Protein AF-A0A0Q0U233-F1 (afdb_monomer_lite)

Organism: NCBI:txid1544413

pLDDT: mean 86.08, std 12.3, range [41.78, 97.31]

Sequence (108 aa):
MPHALYSRVYWVSFGVGKAGVVELLRRHSVFAGLRSGATFAAATWETECRDDKATVFVAPDTGHRYLDAVLANASGVQPLAEHLPEVCWGRVALPWSVMDLPGPEASS

InterPro domains:
  IPR036052 Tryptophan synthase beta chain-like, PALP domain superfamily [G3DSA:3.40.50.1100] (5-68)
  IPR036052 Tryptophan synthase beta chain-like, PALP domain superfamily [SSF53686] (4-71)

Secondary structure (DSSP, 8-state):
-GGGG-SEEEEE-HHHHHHHHHHHHHHH---B-HHHHHHHHHHHHHHHHSTT--------SBGGGSIIIIITTGGGPPPGGG-PPEE-SS---SSEEEEEPPPTTS--

Structure (mmCIF, N/CA/C/O backbone):
data_AF-A0A0Q0U233-F1
#
_entry.id   AF-A0A0Q0U233-F1
#
loop_
_atom_site.group_PDB
_atom_site.id
_atom_site.type_symbol
_atom_site.label_atom_id
_atom_site.label_alt_id
_atom_site.label_comp_id
_atom_site.label_asym_id
_atom_site.label_entity_id
_atom_site.label_seq_id
_atom_site.pdbx_PDB_ins_code
_atom_site.Cartn_x
_atom_site.Cartn_y
_atom_site.Cartn_z
_atom_site.occupancy
_atom_site.B_iso_or_equiv
_atom_site.auth_seq_id
_atom_site.auth_comp_id
_atom_site.auth_asym_id
_atom_site.auth_atom_id
_atom_site.pdbx_PDB_model_num
ATOM 1 N N . MET A 1 1 ? 20.170 -17.946 -9.707 1.00 49.62 1 MET A N 1
ATOM 2 C CA . MET A 1 1 ? 20.162 -16.851 -8.709 1.00 49.62 1 MET A CA 1
ATOM 3 C C . MET A 1 1 ? 18.715 -16.398 -8.506 1.00 49.62 1 MET A C 1
ATOM 5 O O . MET A 1 1 ? 18.030 -16.251 -9.511 1.00 49.62 1 MET A O 1
ATOM 9 N N . PRO A 1 2 ? 18.227 -16.202 -7.268 1.00 61.44 2 PRO A N 1
ATOM 10 C CA . PRO A 1 2 ? 16.808 -15.943 -6.955 1.00 61.44 2 PRO A CA 1
ATOM 11 C C . PRO A 1 2 ? 16.185 -14.720 -7.648 1.00 61.44 2 PRO A C 1
ATOM 13 O O . PRO A 1 2 ? 14.969 -14.647 -7.787 1.00 61.44 2 PRO A O 1
ATOM 16 N N . HIS A 1 3 ? 17.011 -13.777 -8.109 1.00 60.50 3 HIS A N 1
ATOM 17 C CA . HIS A 1 3 ? 16.577 -12.542 -8.768 1.00 60.50 3 HIS A CA 1
ATOM 18 C C . HIS A 1 3 ? 15.814 -12.763 -10.082 1.00 60.50 3 HIS A C 1
ATOM 20 O O . HIS A 1 3 ? 15.028 -11.907 -10.456 1.00 60.50 3 HIS A O 1
ATOM 26 N N . ALA A 1 4 ? 15.968 -13.919 -10.739 1.00 69.25 4 ALA A N 1
ATOM 27 C CA . ALA A 1 4 ? 15.238 -14.235 -11.970 1.00 69.25 4 ALA A CA 1
ATOM 28 C C . ALA A 1 4 ? 13.733 -14.513 -11.757 1.00 69.25 4 ALA A C 1
ATOM 30 O O . ALA A 1 4 ? 12.987 -14.571 -12.729 1.00 69.25 4 ALA A O 1
ATOM 31 N N . LEU A 1 5 ? 13.282 -14.704 -10.508 1.00 85.06 5 LEU A N 1
ATOM 32 C CA . LEU A 1 5 ? 11.872 -14.963 -10.182 1.00 85.06 5 LEU A CA 1
ATOM 33 C C . LEU A 1 5 ? 11.043 -13.684 -10.013 1.00 85.06 5 LEU A C 1
ATOM 35 O O . LEU A 1 5 ? 9.817 -13.753 -9.973 1.00 85.06 5 LEU A O 1
ATOM 39 N N . TYR A 1 6 ? 11.700 -12.530 -9.891 1.00 86.50 6 TYR A N 1
ATOM 40 C CA . TYR A 1 6 ? 11.044 -11.256 -9.636 1.00 86.50 6 TYR A CA 1
ATOM 41 C C . TYR A 1 6 ? 11.335 -10.296 -10.778 1.00 86.50 6 TYR A C 1
ATOM 43 O O . TYR A 1 6 ? 12.486 -9.980 -11.052 1.00 86.50 6 TYR A O 1
ATOM 51 N N . SER A 1 7 ? 10.285 -9.791 -11.415 1.00 88.44 7 SER A N 1
ATOM 52 C CA . SER A 1 7 ? 10.420 -8.766 -12.456 1.00 88.44 7 SER A CA 1
ATOM 53 C C . SER A 1 7 ? 10.496 -7.355 -11.880 1.00 88.44 7 SER A C 1
ATOM 55 O O . SER A 1 7 ? 10.899 -6.433 -12.577 1.00 88.44 7 SER A O 1
ATOM 57 N N . ARG A 1 8 ? 10.073 -7.166 -10.625 1.00 90.81 8 ARG A N 1
ATOM 58 C CA . ARG A 1 8 ? 9.890 -5.845 -10.030 1.00 90.81 8 ARG A CA 1
ATOM 59 C C . ARG A 1 8 ? 9.994 -5.884 -8.514 1.00 90.81 8 ARG A C 1
ATOM 61 O O . ARG A 1 8 ? 9.566 -6.851 -7.884 1.00 90.81 8 ARG A O 1
ATOM 68 N N . VAL A 1 9 ? 10.528 -4.813 -7.939 1.00 92.81 9 VAL A N 1
ATOM 69 C CA . VAL A 1 9 ? 10.610 -4.597 -6.492 1.00 92.81 9 VAL A CA 1
ATOM 70 C C . VAL A 1 9 ? 9.940 -3.279 -6.132 1.00 92.81 9 VAL A C 1
ATOM 72 O O . VAL A 1 9 ? 10.112 -2.271 -6.816 1.00 92.81 9 VAL A O 1
ATOM 75 N N . TYR A 1 10 ? 9.198 -3.304 -5.026 1.00 95.12 10 TYR A N 1
ATOM 76 C CA . TYR A 1 10 ? 8.534 -2.146 -4.444 1.00 95.12 10 TYR A CA 1
ATOM 77 C C . TYR A 1 10 ? 9.170 -1.798 -3.105 1.00 95.12 10 TYR A C 1
ATOM 79 O O . TYR A 1 10 ? 9.261 -2.641 -2.210 1.00 95.12 10 TYR A O 1
ATOM 87 N N . TRP A 1 11 ? 9.556 -0.538 -2.952 1.00 95.69 11 TRP A N 1
ATOM 88 C CA . TRP A 1 11 ? 10.051 0.017 -1.701 1.00 95.69 11 TRP A CA 1
ATOM 89 C C . TRP A 1 11 ? 8.967 0.887 -1.096 1.00 95.69 11 TRP A C 1
ATOM 91 O O . TRP A 1 11 ? 8.716 1.979 -1.588 1.00 95.69 11 TRP A O 1
ATOM 101 N N . VAL A 1 12 ? 8.299 0.394 -0.055 1.00 96.62 12 VAL A N 1
ATOM 102 C CA . VAL A 1 12 ? 7.082 1.011 0.488 1.00 96.62 12 VAL A CA 1
ATOM 103 C C . VAL A 1 12 ? 7.351 1.564 1.882 1.00 96.62 12 VAL A C 1
ATOM 105 O O . VAL A 1 12 ? 7.773 0.823 2.772 1.00 96.62 12 VAL A O 1
ATOM 108 N N . SER A 1 13 ? 7.104 2.858 2.100 1.00 95.12 13 SER A N 1
ATOM 109 C CA . SER A 1 13 ? 7.193 3.434 3.446 1.00 95.12 13 SER A CA 1
ATOM 110 C C . SER A 1 13 ? 6.050 2.972 4.351 1.00 95.12 13 SER A C 1
ATOM 112 O O . SER A 1 13 ? 4.996 2.512 3.905 1.00 95.12 13 SER A O 1
ATOM 114 N N . PHE A 1 14 ? 6.227 3.185 5.657 1.00 92.81 14 PHE A N 1
ATOM 115 C CA . PHE A 1 14 ? 5.173 2.972 6.647 1.00 92.81 14 PHE A CA 1
ATOM 116 C C . PHE A 1 14 ? 3.883 3.734 6.308 1.00 92.81 14 PHE A C 1
ATOM 118 O O . PHE A 1 14 ? 2.797 3.182 6.459 1.00 92.81 14 PHE A O 1
ATOM 125 N N . GLY A 1 15 ? 3.994 4.982 5.835 1.00 93.69 15 GLY A N 1
ATOM 126 C CA . GLY A 1 15 ? 2.838 5.822 5.508 1.00 93.69 15 GLY A CA 1
ATOM 127 C C . GLY A 1 15 ? 1.973 5.214 4.406 1.00 93.69 15 GLY A C 1
ATOM 128 O O . GLY A 1 15 ? 0.767 5.070 4.586 1.00 93.69 15 GLY A O 1
ATOM 129 N N . VAL A 1 16 ? 2.604 4.758 3.322 1.00 96.56 16 VAL A N 1
ATOM 130 C CA . VAL A 1 16 ? 1.903 4.104 2.205 1.00 96.56 16 VAL A CA 1
ATOM 131 C C . VAL A 1 16 ? 1.325 2.758 2.636 1.00 96.56 16 VAL A C 1
ATOM 133 O O . VAL A 1 16 ? 0.170 2.464 2.343 1.00 96.56 16 VAL A O 1
ATOM 136 N N . GLY A 1 17 ? 2.075 1.962 3.409 1.00 94.94 17 GLY A N 1
ATOM 137 C CA . GLY A 1 17 ? 1.556 0.712 3.970 1.00 94.94 17 GLY A CA 1
ATOM 138 C C . GLY A 1 17 ? 0.323 0.937 4.853 1.00 94.94 17 GLY A C 1
ATOM 139 O O . GLY A 1 17 ? -0.660 0.207 4.746 1.00 94.94 17 GLY A O 1
ATOM 140 N N . LYS A 1 18 ? 0.335 1.985 5.685 1.00 94.38 18 LYS A N 1
ATOM 141 C CA . LYS A 1 18 ? -0.799 2.381 6.529 1.00 94.38 18 LYS A CA 1
ATOM 142 C C . LYS A 1 18 ? -1.997 2.819 5.686 1.00 94.38 18 LYS A C 1
ATOM 144 O O . LYS A 1 18 ? -3.104 2.361 5.959 1.00 94.38 18 LYS A O 1
ATOM 149 N N . ALA A 1 19 ? -1.785 3.650 4.663 1.00 95.81 19 ALA A N 1
ATOM 150 C CA . ALA A 1 19 ? -2.831 4.038 3.714 1.00 95.81 19 ALA A CA 1
ATOM 151 C C . ALA A 1 19 ? -3.454 2.808 3.039 1.00 95.81 19 ALA A C 1
ATOM 153 O O . ALA A 1 19 ? -4.676 2.690 2.993 1.00 95.81 19 ALA A O 1
ATOM 154 N N . GLY A 1 20 ? -2.626 1.839 2.637 1.00 95.62 20 GLY A N 1
ATOM 155 C CA . GLY A 1 20 ? -3.078 0.568 2.081 1.00 95.62 20 GLY A CA 1
ATOM 156 C C . GLY A 1 20 ? -3.941 -0.251 3.043 1.00 95.62 20 GLY A C 1
ATOM 157 O O . GLY A 1 20 ? -4.999 -0.725 2.644 1.00 95.62 20 GLY A O 1
ATOM 158 N N . VAL A 1 21 ? -3.553 -0.386 4.318 1.00 94.69 21 VAL A N 1
ATOM 159 C CA . VAL A 1 21 ? -4.380 -1.096 5.316 1.00 94.69 21 VAL A CA 1
ATOM 160 C C . VAL A 1 21 ? -5.706 -0.374 5.559 1.00 94.69 21 VAL A C 1
ATOM 162 O O . VAL A 1 21 ? -6.750 -1.021 5.631 1.00 94.69 21 VAL A O 1
ATOM 165 N N . VAL A 1 22 ? -5.682 0.955 5.702 1.00 93.94 22 VAL A N 1
ATOM 166 C CA . VAL A 1 22 ? -6.896 1.752 5.933 1.00 93.94 22 VAL A CA 1
ATOM 167 C C . VAL A 1 22 ? -7.861 1.615 4.760 1.00 93.94 22 VAL A C 1
ATOM 169 O O . VAL A 1 22 ? -9.059 1.432 4.977 1.00 93.94 22 VAL A O 1
ATOM 172 N N . GLU A 1 23 ? -7.350 1.653 3.533 1.00 95.19 23 GLU A N 1
ATOM 173 C CA . GLU A 1 23 ? -8.161 1.476 2.333 1.00 95.19 23 GLU A CA 1
ATOM 174 C C . GLU A 1 23 ? -8.742 0.063 2.239 1.00 95.19 23 GLU A C 1
ATOM 176 O O . GLU A 1 23 ? -9.941 -0.107 2.016 1.00 95.19 23 GLU A O 1
ATOM 181 N N . LEU A 1 24 ? -7.912 -0.952 2.485 1.00 93.88 24 LEU A N 1
ATOM 182 C CA . LEU A 1 24 ? -8.313 -2.355 2.486 1.00 93.88 24 LEU A CA 1
ATOM 183 C C . LEU A 1 24 ? -9.439 -2.622 3.501 1.00 93.88 24 LEU A C 1
ATOM 185 O O . LEU A 1 24 ? -10.414 -3.313 3.197 1.00 93.88 24 LEU A O 1
ATOM 189 N N . LEU A 1 25 ? -9.357 -2.006 4.681 1.00 92.50 25 LEU A N 1
ATOM 190 C CA . LEU A 1 25 ? -10.410 -2.075 5.687 1.00 92.50 25 LEU A CA 1
ATOM 191 C C . LEU A 1 25 ? -11.678 -1.333 5.241 1.00 92.50 25 LEU A C 1
ATOM 193 O O . LEU A 1 25 ? -12.768 -1.891 5.327 1.00 92.50 25 LEU A O 1
ATOM 197 N N . ARG A 1 26 ? -11.560 -0.093 4.750 1.00 92.62 26 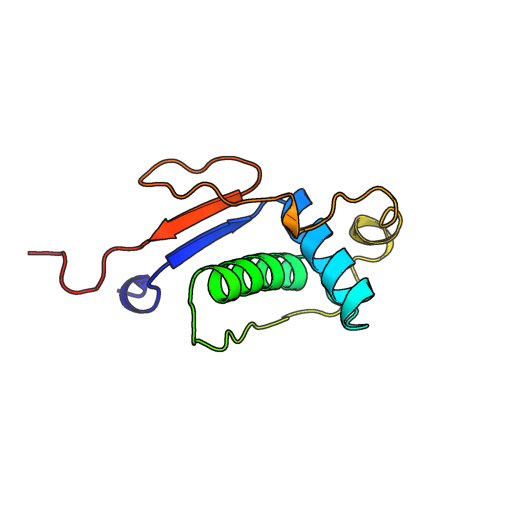ARG A N 1
ATOM 198 C CA . ARG A 1 26 ? -12.715 0.743 4.377 1.00 92.62 26 ARG A CA 1
ATOM 199 C C . ARG A 1 26 ? -13.481 0.209 3.173 1.00 92.62 26 ARG A C 1
ATOM 201 O O . ARG A 1 26 ? -14.707 0.221 3.188 1.00 92.62 26 ARG A O 1
ATOM 208 N N . ARG A 1 27 ? -12.772 -0.233 2.133 1.00 94.44 27 ARG A N 1
ATOM 209 C CA . ARG A 1 27 ? -13.378 -0.663 0.865 1.00 94.44 27 ARG A CA 1
ATOM 210 C C . ARG A 1 27 ? -13.748 -2.138 0.848 1.00 94.44 27 ARG A C 1
ATOM 212 O O . ARG A 1 27 ? -14.727 -2.501 0.206 1.00 94.44 27 ARG A O 1
ATOM 219 N N . HIS A 1 28 ? -12.984 -2.982 1.543 1.00 93.94 28 HIS A N 1
ATOM 220 C CA . HIS A 1 28 ? -13.134 -4.437 1.450 1.00 93.94 28 HIS A CA 1
ATOM 221 C C . HIS A 1 28 ? -13.457 -5.112 2.787 1.00 93.94 28 HIS A C 1
ATOM 223 O O . HIS A 1 28 ? -13.637 -6.325 2.815 1.00 93.94 28 HIS A O 1
ATOM 229 N N . SER A 1 29 ? -13.553 -4.361 3.895 1.00 93.31 29 SER A N 1
ATOM 230 C CA . SER A 1 29 ? -13.783 -4.911 5.245 1.00 93.31 29 SER A CA 1
ATOM 231 C C . SER A 1 29 ? -12.747 -5.962 5.666 1.00 93.31 29 SER A C 1
ATOM 233 O O . SER A 1 29 ? -13.007 -6.808 6.520 1.00 93.31 29 SER A O 1
ATOM 235 N N . VAL A 1 30 ? -11.545 -5.898 5.087 1.00 91.88 30 VAL A N 1
ATOM 236 C CA . VAL A 1 30 ? -10.446 -6.810 5.404 1.00 91.88 30 VAL A CA 1
ATOM 237 C C . VAL A 1 30 ? -9.542 -6.165 6.453 1.00 91.88 30 VAL A C 1
ATOM 239 O O . VAL A 1 30 ? -8.868 -5.166 6.207 1.00 91.88 30 VAL A O 1
ATOM 242 N N . PHE A 1 31 ? -9.515 -6.760 7.646 1.00 89.25 31 PHE A N 1
ATOM 243 C CA . PHE A 1 31 ? -8.701 -6.304 8.772 1.00 89.25 31 PHE A CA 1
ATOM 244 C C . PHE A 1 31 ? -7.325 -6.986 8.781 1.00 89.25 31 PHE A C 1
ATOM 246 O O . PHE A 1 31 ? -7.135 -8.058 9.366 1.00 89.25 31 PHE A O 1
ATOM 253 N N . ALA A 1 32 ? -6.348 -6.353 8.132 1.00 91.44 32 ALA A N 1
ATOM 254 C CA . ALA A 1 32 ? -5.012 -6.906 7.916 1.00 91.44 32 ALA A CA 1
ATOM 255 C C . ALA A 1 32 ? -3.894 -6.064 8.557 1.00 91.44 32 ALA A C 1
ATOM 257 O O . ALA A 1 32 ? -4.119 -4.940 9.007 1.00 91.44 32 ALA A O 1
ATOM 258 N N . GLY A 1 33 ? -2.689 -6.629 8.652 1.00 91.06 33 GLY A N 1
ATOM 259 C CA . GLY A 1 33 ? -1.515 -5.922 9.167 1.00 91.06 33 GLY A CA 1
ATOM 260 C C . GLY A 1 33 ? -0.806 -5.063 8.115 1.00 91.06 33 GLY A C 1
ATOM 261 O O . GLY A 1 33 ? -1.140 -5.070 6.930 1.00 91.06 33 GLY A O 1
ATOM 262 N N . LEU A 1 34 ? 0.210 -4.311 8.557 1.00 91.75 34 LEU A N 1
ATOM 263 C CA . LEU A 1 34 ? 0.903 -3.300 7.742 1.00 91.75 34 LEU A CA 1
ATOM 264 C C . LEU A 1 34 ? 1.493 -3.864 6.440 1.00 91.75 34 LEU A C 1
ATOM 266 O O . LEU A 1 34 ? 1.440 -3.209 5.400 1.00 91.75 34 LEU A O 1
ATOM 270 N N . ARG A 1 35 ? 2.035 -5.087 6.486 1.00 92.44 35 ARG A N 1
ATOM 271 C CA . ARG A 1 35 ? 2.608 -5.749 5.305 1.00 92.44 35 ARG A CA 1
ATOM 272 C C . ARG A 1 35 ? 1.551 -6.000 4.238 1.00 92.44 35 ARG A C 1
ATOM 274 O O . ARG A 1 35 ? 1.821 -5.773 3.066 1.00 92.44 35 ARG A O 1
ATOM 281 N N . SER A 1 36 ? 0.349 -6.380 4.661 1.00 94.81 36 SER A N 1
ATOM 282 C CA . SER A 1 36 ? -0.797 -6.569 3.773 1.00 94.81 36 SER A CA 1
ATOM 283 C C . SER A 1 36 ? -1.209 -5.260 3.092 1.00 94.81 36 SER A C 1
ATOM 285 O O . SER A 1 36 ? -1.529 -5.259 1.907 1.00 94.81 36 SER A O 1
ATOM 287 N N . GLY A 1 37 ? -1.139 -4.129 3.803 1.00 94.88 37 GLY A N 1
ATOM 288 C CA . GLY A 1 37 ? -1.371 -2.812 3.205 1.00 94.88 37 GLY A CA 1
ATOM 289 C C . GLY A 1 37 ? -0.302 -2.409 2.191 1.00 94.88 37 GLY A C 1
ATOM 290 O O . GLY A 1 37 ? -0.636 -1.885 1.134 1.00 94.88 37 GLY A O 1
ATOM 291 N N . ALA A 1 38 ? 0.972 -2.709 2.459 1.00 96.00 38 ALA A N 1
ATOM 292 C CA . ALA A 1 38 ? 2.051 -2.450 1.505 1.00 96.00 38 ALA A CA 1
ATOM 293 C C . ALA A 1 38 ? 1.911 -3.291 0.223 1.00 96.00 38 ALA A C 1
ATOM 295 O O . ALA A 1 38 ? 2.063 -2.767 -0.879 1.00 96.00 38 ALA A O 1
ATOM 296 N N . THR A 1 39 ? 1.569 -4.578 0.347 1.00 96.44 39 THR A N 1
ATOM 297 C CA . THR A 1 39 ? 1.306 -5.437 -0.819 1.00 96.44 39 THR A CA 1
ATOM 298 C C . THR A 1 39 ? 0.046 -5.019 -1.567 1.00 96.44 39 THR A C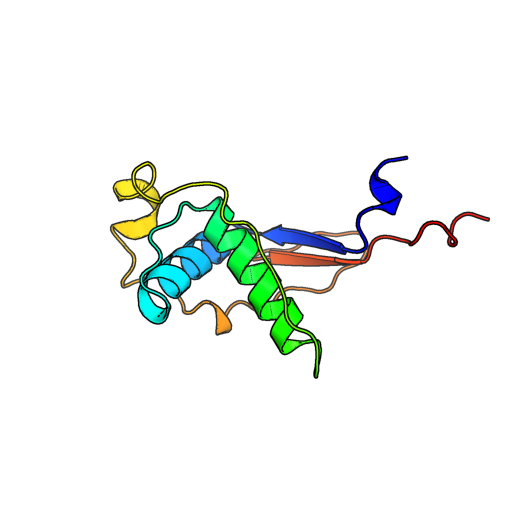 1
ATOM 300 O O . THR A 1 39 ? 0.023 -5.085 -2.791 1.00 96.44 39 THR A O 1
ATOM 303 N N . PHE A 1 40 ? -0.985 -4.560 -0.849 1.00 96.50 40 PHE A N 1
ATOM 304 C CA . PHE A 1 40 ? -2.205 -4.039 -1.458 1.00 96.50 40 PHE A CA 1
ATOM 305 C C . PHE A 1 40 ? -1.922 -2.770 -2.270 1.00 96.50 40 PHE A C 1
ATOM 307 O O . PHE A 1 40 ? -2.365 -2.677 -3.406 1.00 96.50 40 PHE A O 1
ATOM 314 N N . ALA A 1 41 ? -1.105 -1.848 -1.749 1.00 96.88 41 ALA A N 1
ATOM 315 C CA . ALA A 1 41 ? -0.674 -0.657 -2.482 1.00 96.88 41 ALA A CA 1
ATOM 316 C C . ALA A 1 41 ? 0.016 -1.006 -3.810 1.00 96.88 41 ALA A C 1
ATOM 318 O O . ALA A 1 41 ? -0.368 -0.500 -4.863 1.00 96.88 41 ALA A O 1
ATOM 319 N N . ALA A 1 42 ? 0.990 -1.922 -3.773 1.00 95.94 42 ALA A N 1
ATOM 320 C CA . ALA A 1 42 ? 1.680 -2.381 -4.977 1.00 95.94 42 ALA A CA 1
ATOM 321 C C . ALA A 1 42 ? 0.723 -3.053 -5.977 1.00 95.94 42 ALA A C 1
ATOM 323 O O . ALA A 1 42 ? 0.819 -2.813 -7.178 1.00 95.94 42 ALA A O 1
ATOM 324 N N . ALA A 1 43 ? -0.221 -3.858 -5.486 1.00 95.19 43 ALA A N 1
ATOM 325 C CA . ALA A 1 43 ? -1.183 -4.557 -6.328 1.00 95.19 43 ALA A CA 1
ATOM 326 C C . ALA A 1 43 ? -2.196 -3.619 -6.997 1.00 95.19 43 ALA A C 1
ATOM 328 O O . ALA A 1 43 ? -2.520 -3.808 -8.170 1.00 95.19 43 ALA A O 1
ATOM 329 N N . THR A 1 44 ? -2.666 -2.599 -6.277 1.00 94.88 44 THR A N 1
ATOM 330 C CA . THR A 1 44 ? -3.530 -1.551 -6.831 1.00 94.88 44 THR A CA 1
ATOM 331 C C . THR A 1 44 ? -2.810 -0.816 -7.955 1.00 94.88 44 THR A C 1
ATOM 333 O O . THR A 1 44 ? -3.340 -0.752 -9.059 1.00 94.88 44 THR A O 1
ATOM 336 N N . TRP A 1 45 ? -1.564 -0.388 -7.728 1.00 94.69 45 TRP A N 1
ATOM 337 C CA . TRP A 1 45 ? -0.760 0.271 -8.759 1.00 94.69 45 TRP A CA 1
ATOM 338 C C . TRP A 1 45 ? -0.537 -0.607 -10.000 1.00 94.69 45 TRP A C 1
ATOM 340 O O . TRP A 1 45 ? -0.670 -0.133 -11.125 1.00 94.69 45 TRP A O 1
ATOM 350 N N . GLU A 1 46 ? -0.224 -1.896 -9.822 1.00 93.19 46 GLU A N 1
ATOM 351 C CA . GLU A 1 46 ? -0.071 -2.822 -10.955 1.00 93.19 46 GLU A CA 1
ATOM 352 C C . GLU A 1 46 ? -1.362 -3.010 -11.744 1.00 93.19 46 GLU A C 1
ATOM 354 O O . GLU A 1 46 ? -1.317 -3.103 -12.968 1.00 93.19 46 GLU A O 1
ATOM 359 N N . THR A 1 47 ? -2.498 -3.059 -11.050 1.00 92.69 47 THR A N 1
ATOM 360 C CA . THR A 1 47 ? -3.810 -3.199 -11.689 1.00 92.69 47 THR A CA 1
ATOM 361 C C . THR A 1 47 ? -4.161 -1.947 -12.486 1.00 92.69 47 THR A C 1
ATOM 363 O O . THR A 1 47 ? -4.638 -2.056 -13.607 1.00 92.69 47 THR A O 1
ATOM 366 N N . GLU A 1 48 ? -3.883 -0.762 -11.942 1.00 90.62 48 GLU A N 1
ATOM 367 C CA . GLU A 1 48 ? -4.131 0.518 -12.617 1.00 90.62 48 GLU A CA 1
ATOM 368 C C . GLU A 1 48 ? -3.192 0.753 -13.809 1.00 90.62 48 GLU A C 1
ATOM 370 O O . GLU A 1 48 ? -3.589 1.366 -14.794 1.00 90.62 48 GLU A O 1
ATOM 375 N N . CYS A 1 49 ? -1.951 0.260 -13.753 1.00 88.19 49 CYS A N 1
ATOM 376 C CA . CYS A 1 49 ? -0.982 0.418 -14.842 1.00 88.19 49 CYS A CA 1
ATOM 377 C C . CYS A 1 49 ? -1.134 -0.601 -15.977 1.00 88.19 49 CYS A C 1
ATOM 379 O O . CYS A 1 49 ? -0.490 -0.450 -17.017 1.00 88.19 49 CYS A O 1
ATOM 381 N N . ARG A 1 50 ? -1.893 -1.681 -15.772 1.00 84.00 50 ARG A N 1
ATOM 382 C CA . ARG A 1 50 ? -2.018 -2.776 -16.738 1.00 84.00 50 ARG A CA 1
ATOM 383 C C . ARG A 1 50 ? -3.480 -2.970 -17.102 1.00 84.00 50 ARG A C 1
ATOM 385 O O . ARG A 1 50 ? -4.161 -3.795 -16.493 1.00 84.00 50 ARG A O 1
ATOM 392 N N . ASP A 1 51 ? -3.906 -2.264 -18.146 1.00 65.88 51 ASP A N 1
ATOM 393 C CA . ASP A 1 51 ? -5.158 -2.571 -18.833 1.00 65.88 51 ASP A CA 1
ATOM 394 C C . ASP A 1 51 ? -5.161 -4.081 -19.157 1.00 65.88 51 ASP A C 1
ATOM 396 O O . ASP A 1 51 ? -4.215 -4.613 -19.743 1.00 65.88 51 ASP A O 1
ATOM 400 N N . ASP A 1 52 ? -6.185 -4.787 -18.676 1.00 65.25 52 ASP A N 1
ATOM 401 C CA . ASP A 1 52 ? -6.476 -6.210 -18.920 1.00 65.25 52 ASP A CA 1
ATOM 402 C C . ASP A 1 52 ? -5.756 -7.280 -18.077 1.00 65.25 52 ASP A C 1
ATOM 404 O O . ASP A 1 52 ? -5.787 -8.464 -18.435 1.00 65.25 52 ASP A O 1
ATOM 408 N N . LYS A 1 53 ? -5.152 -6.948 -16.925 1.00 78.38 53 LYS A N 1
ATOM 409 C CA . LYS A 1 53 ? -4.580 -7.982 -16.031 1.00 78.38 53 LYS A CA 1
ATOM 410 C C . LYS A 1 53 ? -5.136 -7.933 -14.613 1.00 78.38 53 LYS A C 1
ATOM 412 O O . LYS A 1 53 ? -5.049 -6.928 -13.918 1.00 78.38 53 LYS A O 1
ATOM 417 N N . ALA A 1 54 ? -5.650 -9.076 -14.154 1.00 90.00 54 ALA 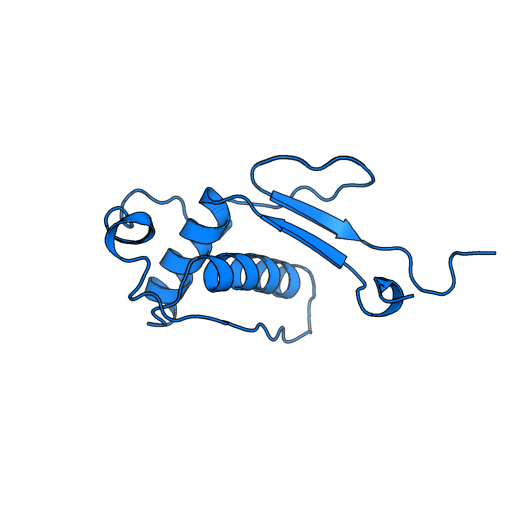A N 1
ATOM 418 C CA . ALA A 1 54 ? -6.011 -9.265 -12.755 1.00 90.00 54 ALA A CA 1
ATOM 419 C C . ALA A 1 54 ? -4.744 -9.402 -11.899 1.00 90.00 54 ALA A C 1
ATOM 421 O O . ALA A 1 54 ? -3.885 -10.240 -12.185 1.00 90.00 54 ALA A O 1
ATOM 422 N N . THR A 1 55 ? -4.655 -8.616 -10.826 1.00 92.94 55 THR A N 1
ATOM 423 C CA . THR A 1 55 ? -3.551 -8.700 -9.865 1.00 92.94 55 THR A CA 1
ATOM 424 C C . THR A 1 55 ? -3.970 -9.486 -8.630 1.00 92.94 55 THR A C 1
ATOM 426 O O . THR A 1 55 ? -4.983 -9.191 -7.997 1.00 92.94 55 THR A O 1
ATOM 429 N N . VAL A 1 56 ? -3.159 -10.476 -8.257 1.00 94.06 56 VAL A N 1
ATOM 430 C CA . VAL A 1 56 ? -3.296 -11.223 -7.001 1.00 94.06 56 VAL A CA 1
ATOM 431 C C . VAL A 1 56 ? -2.211 -10.758 -6.042 1.00 94.06 56 VAL A C 1
ATOM 433 O O . VAL A 1 56 ? -1.045 -10.655 -6.419 1.00 94.06 56 VAL A O 1
ATOM 436 N N . PHE A 1 57 ? -2.585 -10.515 -4.789 1.00 94.88 57 PHE A N 1
ATOM 437 C CA . PHE A 1 57 ? -1.648 -10.187 -3.719 1.00 94.88 57 PHE A CA 1
ATOM 438 C C . PHE A 1 57 ? -1.853 -11.105 -2.516 1.00 94.88 57 PHE A C 1
ATOM 440 O O . PHE A 1 57 ? -2.907 -11.718 -2.350 1.00 94.88 57 PHE A O 1
ATOM 447 N N . VAL A 1 58 ? -0.831 -11.194 -1.667 1.00 94.31 58 VAL A N 1
ATOM 448 C CA . VAL A 1 58 ? -0.850 -12.019 -0.456 1.00 94.31 58 VAL A CA 1
ATOM 449 C C . VAL A 1 58 ? -0.889 -11.111 0.766 1.00 94.31 58 VAL A C 1
ATOM 451 O O . VAL A 1 58 ? -0.013 -10.268 0.931 1.00 94.31 58 VAL A O 1
ATOM 454 N N . ALA A 1 59 ? -1.880 -11.314 1.635 1.00 92.62 59 ALA A N 1
ATOM 455 C CA . ALA A 1 59 ? -2.002 -10.646 2.929 1.00 92.62 59 ALA A CA 1
ATOM 456 C C . ALA A 1 59 ? -1.503 -11.589 4.043 1.00 92.62 59 ALA A C 1
ATOM 458 O O . ALA A 1 59 ? -2.243 -12.482 4.461 1.00 92.62 59 ALA A O 1
ATOM 459 N N . PRO A 1 60 ? -0.243 -11.466 4.501 1.00 85.56 60 PRO A N 1
ATOM 460 C CA . PRO A 1 60 ? 0.380 -12.477 5.358 1.00 85.56 60 PRO A CA 1
ATOM 461 C C . PRO A 1 60 ? -0.089 -12.436 6.816 1.00 85.56 60 PRO A C 1
ATOM 463 O O . PRO A 1 60 ? 0.221 -13.347 7.583 1.00 85.56 60 PRO A O 1
ATOM 466 N N . ASP A 1 61 ? -0.760 -11.364 7.240 1.00 83.50 61 ASP A N 1
ATOM 467 C CA . ASP A 1 61 ? -1.120 -11.150 8.635 1.00 83.50 61 ASP A CA 1
ATOM 468 C C . ASP A 1 61 ? -2.443 -10.399 8.821 1.00 83.50 61 ASP A C 1
ATOM 470 O O . ASP A 1 61 ? -2.839 -9.524 8.054 1.00 83.50 61 ASP A O 1
ATOM 474 N N . THR A 1 62 ? -3.124 -10.740 9.911 1.00 81.44 62 THR A N 1
ATOM 475 C CA . THR A 1 62 ? -4.332 -10.056 10.389 1.00 81.44 62 THR A CA 1
ATOM 476 C C . THR A 1 62 ? -3.983 -8.820 11.228 1.00 81.44 62 THR A C 1
ATOM 478 O O . THR A 1 62 ? -2.967 -8.811 11.927 1.00 81.44 62 THR A O 1
ATOM 481 N N . GLY A 1 63 ? -4.864 -7.816 11.248 1.00 75.62 63 GLY A N 1
ATOM 482 C CA . GLY A 1 63 ? -4.615 -6.501 11.860 1.00 75.62 63 GLY A CA 1
ATOM 483 C C . GLY A 1 63 ? -4.547 -6.447 13.393 1.00 75.62 63 GLY A C 1
ATOM 484 O O . GLY A 1 63 ? -4.176 -5.411 13.941 1.00 75.62 63 GLY A O 1
ATOM 485 N N . HIS A 1 64 ? -4.853 -7.538 14.109 1.00 77.12 64 HIS A N 1
ATOM 486 C CA . HIS A 1 64 ? -5.011 -7.522 15.576 1.00 77.12 64 HIS A CA 1
ATOM 487 C C . HIS A 1 64 ? -3.742 -7.105 16.333 1.00 77.12 64 HIS A C 1
ATOM 489 O O . HIS A 1 64 ? -3.833 -6.547 17.419 1.00 77.12 64 HIS A O 1
ATOM 495 N N . ARG A 1 65 ? -2.556 -7.329 15.752 1.00 75.69 65 ARG A N 1
ATOM 496 C CA . ARG A 1 65 ? -1.268 -6.925 16.347 1.00 75.69 65 ARG A CA 1
ATOM 497 C C . ARG A 1 65 ? -0.923 -5.450 16.130 1.00 75.69 65 ARG A C 1
ATOM 499 O O . ARG A 1 65 ? 0.061 -4.977 16.682 1.00 75.69 65 ARG A O 1
ATOM 506 N N . TYR A 1 66 ? -1.692 -4.743 15.303 1.00 71.81 66 TYR A N 1
ATOM 507 C CA . TYR A 1 66 ? -1.353 -3.412 14.792 1.00 71.81 66 TYR A CA 1
ATOM 508 C C . TYR A 1 66 ? -2.453 -2.374 15.028 1.00 71.81 66 TYR A C 1
ATOM 510 O O . TYR A 1 66 ? -2.369 -1.270 14.489 1.00 71.81 66 TYR A O 1
ATOM 518 N N . LEU A 1 67 ? -3.466 -2.709 15.833 1.00 73.19 67 LEU A N 1
ATOM 519 C CA . LEU A 1 67 ? -4.614 -1.843 16.094 1.00 73.19 67 LEU A CA 1
ATOM 520 C C . LEU A 1 67 ? -4.169 -0.453 16.575 1.00 73.19 67 LEU A C 1
ATOM 522 O O . LEU A 1 67 ? -4.463 0.543 15.916 1.00 73.19 67 LEU A O 1
ATOM 526 N N . ASP A 1 68 ? -3.368 -0.400 17.638 1.00 70.38 68 ASP A N 1
ATOM 527 C CA . ASP A 1 68 ? -2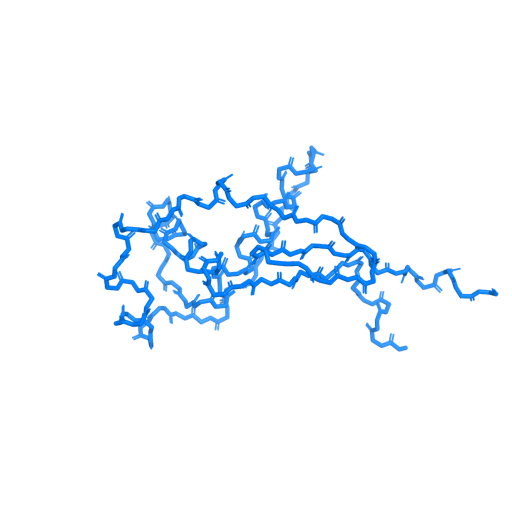.946 0.868 18.245 1.00 70.38 68 ASP A CA 1
ATOM 528 C C . ASP A 1 68 ? -1.927 1.629 17.385 1.00 70.38 68 ASP A C 1
ATOM 530 O O . ASP A 1 68 ? -1.985 2.850 17.260 1.00 70.38 68 ASP A O 1
ATOM 534 N N . ALA A 1 69 ? -1.006 0.912 16.737 1.00 68.19 69 ALA A N 1
ATOM 535 C CA . ALA A 1 69 ? 0.089 1.526 15.984 1.00 68.19 69 ALA A CA 1
ATOM 536 C C . ALA A 1 69 ? -0.317 2.010 14.579 1.00 68.19 69 ALA A C 1
ATOM 538 O O . ALA A 1 69 ? 0.281 2.944 14.043 1.00 68.19 69 ALA A O 1
ATOM 539 N N . VAL A 1 70 ? -1.308 1.369 13.952 1.00 70.44 70 VAL A N 1
ATOM 540 C CA . VAL A 1 70 ? -1.648 1.580 12.533 1.00 70.44 70 VAL A CA 1
ATOM 541 C C . VAL A 1 70 ? -3.081 2.079 12.369 1.00 70.44 70 VAL A C 1
ATOM 543 O O . VAL A 1 70 ? -3.316 2.974 11.561 1.00 70.44 70 VAL A O 1
ATOM 546 N N . LEU A 1 71 ? -4.041 1.564 13.136 1.00 70.12 71 LEU A N 1
ATOM 547 C CA . LEU A 1 71 ? -5.463 1.822 12.881 1.00 70.12 71 LEU A CA 1
ATOM 548 C C . LEU A 1 71 ? -6.111 2.833 13.830 1.00 70.12 71 LEU A C 1
ATOM 550 O O . LEU A 1 71 ? -7.082 3.470 13.426 1.00 70.12 71 LEU A O 1
ATOM 554 N N . ALA A 1 72 ? -5.549 3.073 15.017 1.00 77.25 72 ALA A N 1
ATOM 555 C CA . ALA A 1 72 ? -6.084 4.041 15.982 1.00 77.25 72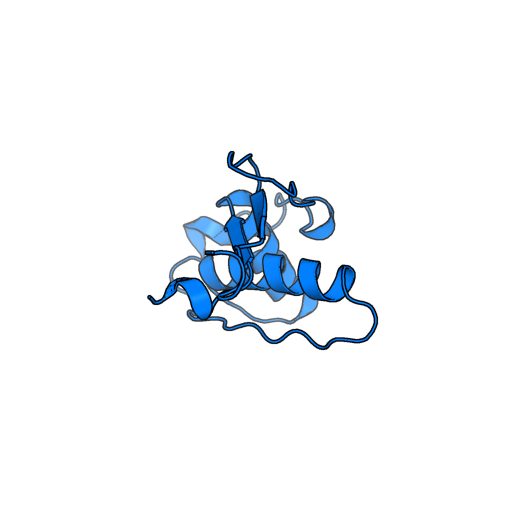 ALA A CA 1
ATOM 556 C C . ALA A 1 72 ? -6.289 5.453 15.395 1.00 77.25 72 ALA A C 1
ATOM 558 O O . ALA A 1 72 ? -7.241 6.138 15.747 1.00 77.25 72 ALA A O 1
ATOM 559 N N . ASN A 1 73 ? -5.446 5.860 14.438 1.00 78.94 73 ASN A N 1
ATOM 560 C CA . ASN A 1 73 ? -5.526 7.159 13.758 1.00 78.94 73 ASN A CA 1
ATOM 561 C C . ASN A 1 73 ? -5.868 7.022 12.265 1.00 78.94 73 ASN A C 1
ATOM 563 O O . ASN A 1 73 ? -5.259 7.694 11.433 1.00 78.94 73 ASN A O 1
ATOM 567 N N . ALA A 1 74 ? -6.785 6.121 11.901 1.00 80.12 74 ALA A N 1
ATOM 568 C CA . ALA A 1 74 ? -7.153 5.872 10.503 1.00 80.12 74 ALA A CA 1
ATOM 569 C C . ALA A 1 74 ? -7.860 7.061 9.817 1.00 80.12 74 ALA A C 1
ATOM 571 O O . ALA A 1 74 ? -7.796 7.196 8.597 1.00 80.12 74 ALA A O 1
ATOM 572 N N . SER A 1 75 ? -8.539 7.934 10.568 1.00 82.38 75 SER A N 1
ATOM 573 C CA . SER A 1 75 ? -9.245 9.106 10.021 1.00 82.38 75 SER A CA 1
ATOM 574 C C . SER A 1 75 ? -8.309 10.147 9.401 1.00 82.38 75 SER A C 1
ATOM 576 O O . SER A 1 75 ? -8.684 10.771 8.417 1.00 82.38 75 SER A O 1
ATOM 578 N N . GLY A 1 76 ? -7.093 10.300 9.933 1.00 85.94 76 GLY A N 1
ATOM 579 C CA . GLY A 1 76 ? -6.095 11.259 9.445 1.00 85.94 76 GLY A CA 1
ATOM 580 C C . GLY A 1 76 ? -5.140 10.707 8.383 1.00 85.94 76 GLY A C 1
ATOM 581 O O . GLY A 1 76 ? -4.130 11.339 8.094 1.00 85.94 76 GLY A O 1
ATOM 582 N N . VAL A 1 77 ? -5.391 9.506 7.857 1.00 91.19 77 VAL A N 1
ATOM 583 C CA . VAL A 1 77 ? -4.534 8.894 6.833 1.00 91.19 77 VAL A CA 1
ATOM 584 C C . VAL A 1 77 ? -4.982 9.357 5.454 1.00 91.19 77 VAL A C 1
ATOM 586 O O . VAL A 1 77 ? -6.157 9.227 5.110 1.00 91.19 77 VAL A O 1
ATOM 589 N N . GLN A 1 78 ? -4.029 9.879 4.683 1.00 93.38 78 GLN A N 1
ATOM 590 C CA . GLN A 1 78 ? -4.232 10.282 3.298 1.00 93.38 78 GLN A CA 1
ATOM 591 C C . GLN A 1 78 ? -4.692 9.077 2.448 1.00 93.38 78 GLN A C 1
ATOM 593 O O . GLN A 1 78 ? -4.221 7.958 2.683 1.00 93.38 78 GLN A O 1
ATOM 598 N N . PRO A 1 79 ? -5.628 9.260 1.498 1.00 94.62 79 PRO A N 1
ATOM 599 C CA . PRO A 1 79 ? -6.070 8.185 0.618 1.00 94.62 79 PRO A CA 1
ATOM 600 C C . PRO A 1 79 ? -4.907 7.529 -0.130 1.00 94.62 79 PRO A C 1
ATOM 602 O O . PRO A 1 79 ? -3.997 8.208 -0.601 1.00 94.62 79 PRO A O 1
ATOM 605 N N . LEU A 1 80 ? -4.973 6.205 -0.302 1.00 96.19 80 LEU A N 1
ATOM 606 C CA . LEU A 1 80 ? -3.928 5.449 -0.997 1.00 96.19 80 LEU A CA 1
ATOM 607 C C . LEU A 1 80 ? -3.673 5.977 -2.418 1.00 96.19 80 LEU A C 1
ATOM 609 O O . LEU A 1 80 ? -2.521 6.078 -2.825 1.00 96.19 80 LEU A O 1
ATOM 613 N N . ALA A 1 81 ? -4.733 6.352 -3.138 1.00 94.31 81 ALA A N 1
ATOM 614 C CA . ALA A 1 81 ? -4.656 6.852 -4.513 1.00 94.31 81 ALA A CA 1
ATOM 615 C C . ALA A 1 81 ? -3.842 8.152 -4.663 1.00 94.31 81 ALA A C 1
ATOM 617 O O . ALA A 1 81 ? -3.405 8.484 -5.760 1.00 94.31 81 ALA A O 1
ATOM 618 N N . GLU A 1 82 ? -3.616 8.894 -3.576 1.00 94.88 82 GLU A N 1
ATOM 619 C CA . GLU A 1 82 ? -2.791 10.105 -3.606 1.00 94.88 82 GLU A CA 1
ATOM 620 C C . GLU A 1 82 ? -1.291 9.808 -3.437 1.00 94.88 82 GLU A C 1
ATOM 622 O O . GLU A 1 82 ? -0.449 10.697 -3.577 1.00 94.88 82 GLU A O 1
ATOM 627 N N . HIS A 1 83 ? -0.931 8.557 -3.152 1.00 94.44 83 HIS A N 1
ATOM 628 C CA . HIS A 1 83 ? 0.450 8.105 -3.105 1.00 94.44 83 HIS A CA 1
ATOM 629 C C . HIS A 1 83 ? 0.813 7.435 -4.427 1.00 94.44 83 HIS A C 1
ATOM 631 O O . HIS A 1 83 ? 0.709 6.224 -4.544 1.00 94.44 83 HIS A O 1
ATOM 637 N N . LEU A 1 84 ? 1.310 8.185 -5.409 1.00 93.88 84 LEU A N 1
ATOM 638 C CA . LEU A 1 84 ? 1.876 7.592 -6.629 1.00 93.88 84 LEU A CA 1
ATOM 639 C C . LEU A 1 84 ? 3.335 7.162 -6.394 1.00 93.88 84 LEU A C 1
ATOM 641 O O . LEU A 1 84 ? 4.064 7.885 -5.705 1.00 93.88 84 LEU A O 1
ATOM 645 N N . PRO A 1 85 ? 3.774 5.992 -6.893 1.00 94.25 85 PRO A N 1
ATOM 646 C CA . PRO A 1 85 ? 5.149 5.549 -6.711 1.00 94.25 85 PRO A CA 1
ATOM 647 C C . PRO A 1 85 ? 6.087 6.267 -7.680 1.00 94.25 85 PRO A C 1
ATOM 649 O O . PRO A 1 85 ? 5.732 6.553 -8.823 1.00 94.25 85 PRO A O 1
ATOM 652 N N . GLU A 1 86 ? 7.329 6.484 -7.254 1.00 93.94 86 GLU A N 1
ATOM 653 C CA . GLU A 1 86 ? 8.391 6.905 -8.168 1.00 93.94 86 GLU A CA 1
ATOM 654 C C . GLU A 1 86 ? 8.967 5.687 -8.905 1.00 93.94 86 GLU A C 1
ATOM 656 O O . GLU A 1 86 ? 9.449 4.746 -8.270 1.00 93.94 86 GLU A O 1
ATOM 661 N N . VAL A 1 87 ? 8.930 5.696 -10.240 1.00 91.50 87 VAL A N 1
ATOM 662 C CA . VAL A 1 87 ? 9.592 4.673 -11.066 1.00 91.50 87 VAL A CA 1
ATOM 663 C C . VAL A 1 87 ? 11.072 5.023 -11.167 1.00 91.50 87 VAL A C 1
ATOM 665 O O . VAL A 1 87 ? 11.422 6.046 -11.755 1.00 91.50 87 VAL A O 1
A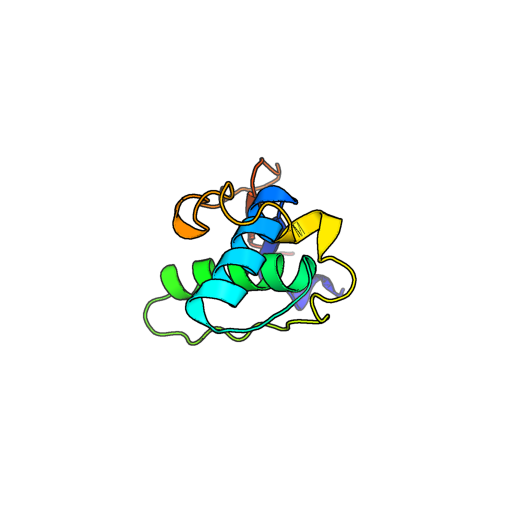TOM 668 N N . CYS A 1 88 ? 11.950 4.198 -10.597 1.00 85.50 88 CYS A N 1
ATOM 669 C CA . CYS A 1 88 ? 13.363 4.540 -10.465 1.00 85.50 88 CYS A CA 1
ATOM 670 C C . CYS A 1 88 ? 14.320 3.431 -10.917 1.00 85.50 88 CYS A C 1
ATOM 672 O O . CYS A 1 88 ? 14.015 2.241 -10.869 1.00 85.50 88 CYS A O 1
ATOM 674 N N . TRP A 1 89 ? 15.531 3.851 -11.293 1.00 79.44 89 TRP A N 1
ATOM 675 C CA . TRP A 1 89 ? 16.656 2.981 -11.630 1.00 79.44 89 TRP A CA 1
ATOM 676 C C . TRP A 1 89 ? 17.858 3.372 -10.764 1.00 79.44 89 TRP A C 1
ATOM 678 O O . TRP A 1 89 ? 18.500 4.393 -10.990 1.00 79.44 89 TRP A O 1
ATOM 688 N N . GLY A 1 90 ? 18.137 2.585 -9.721 1.00 75.81 90 GLY A N 1
ATOM 689 C CA . GLY A 1 90 ? 19.338 2.737 -8.885 1.00 75.81 90 GLY A CA 1
ATOM 690 C C . GLY A 1 90 ? 19.227 3.641 -7.647 1.00 75.81 90 GLY A C 1
ATOM 691 O O . GLY A 1 90 ? 20.105 3.566 -6.789 1.00 75.81 90 GLY A O 1
ATOM 692 N N . ARG A 1 91 ? 18.158 4.434 -7.476 1.00 84.62 91 ARG A N 1
ATOM 693 C CA . ARG A 1 91 ? 17.929 5.207 -6.238 1.00 84.62 91 ARG A CA 1
ATOM 694 C C . ARG A 1 91 ? 16.481 5.134 -5.773 1.00 84.62 91 ARG A C 1
ATOM 696 O O . ARG A 1 91 ? 15.573 5.485 -6.510 1.00 84.62 91 ARG A O 1
ATOM 703 N N . VAL A 1 92 ? 16.285 4.717 -4.527 1.00 91.69 92 VAL A N 1
ATOM 704 C CA . VAL A 1 92 ? 14.972 4.655 -3.874 1.00 91.69 92 VAL A CA 1
ATOM 705 C C . VAL A 1 92 ? 14.586 6.030 -3.333 1.00 91.69 92 VAL A C 1
ATOM 707 O O . VAL A 1 92 ? 15.419 6.712 -2.729 1.00 91.69 92 VAL A O 1
ATOM 710 N N . ALA A 1 93 ? 13.325 6.403 -3.516 1.00 92.56 93 ALA A N 1
ATOM 711 C CA . ALA A 1 93 ? 12.731 7.631 -3.019 1.00 92.56 93 ALA A CA 1
ATOM 712 C C . ALA A 1 93 ? 11.539 7.350 -2.091 1.00 92.56 93 ALA A C 1
ATOM 714 O O . ALA A 1 93 ? 10.921 6.283 -2.100 1.00 92.56 93 ALA A O 1
ATOM 715 N N . LEU A 1 94 ? 11.235 8.332 -1.246 1.00 92.12 94 LEU A N 1
ATOM 716 C CA . LEU A 1 94 ? 10.032 8.343 -0.419 1.00 92.12 94 LEU A CA 1
ATOM 717 C C . LEU A 1 94 ? 8.888 9.050 -1.175 1.00 92.12 94 LEU A C 1
ATOM 719 O O . LEU A 1 94 ? 9.166 9.940 -1.972 1.00 92.12 94 LEU A O 1
ATOM 723 N N . PRO A 1 95 ? 7.614 8.718 -0.895 1.00 94.44 95 PRO A N 1
ATOM 724 C CA . PRO A 1 95 ? 7.177 7.778 0.135 1.00 94.44 95 PRO A CA 1
ATOM 725 C C . PRO A 1 95 ? 7.161 6.320 -0.338 1.00 94.44 95 PRO A C 1
ATOM 727 O O . PRO A 1 95 ? 7.041 5.426 0.499 1.00 94.44 95 PRO A O 1
ATOM 730 N N . TRP A 1 96 ? 7.293 6.066 -1.637 1.00 97.31 96 TRP A N 1
ATOM 731 C CA . TRP A 1 96 ? 7.537 4.733 -2.171 1.00 97.31 96 TRP A CA 1
ATOM 732 C C . TRP A 1 96 ? 8.059 4.779 -3.606 1.00 97.31 96 TRP A C 1
ATOM 734 O O . TRP A 1 96 ? 7.806 5.731 -4.344 1.00 97.31 96 TRP A O 1
ATOM 744 N N . SER A 1 97 ? 8.781 3.730 -3.994 1.00 96.25 97 SER A N 1
ATOM 745 C CA . SER A 1 97 ? 9.337 3.583 -5.338 1.00 96.25 97 SER A CA 1
ATOM 746 C C . SER A 1 97 ? 9.113 2.191 -5.895 1.00 96.25 97 SER A C 1
ATOM 748 O O . SER A 1 97 ? 8.995 1.212 -5.153 1.00 96.25 97 SER A O 1
ATOM 750 N N . VAL A 1 98 ? 9.130 2.115 -7.217 1.00 95.12 98 VAL A N 1
ATOM 751 C CA . VAL A 1 98 ? 9.057 0.885 -7.989 1.00 95.12 98 VAL A CA 1
ATOM 752 C C . VAL A 1 98 ? 10.265 0.792 -8.914 1.00 95.12 98 VAL A C 1
ATOM 754 O O . VAL A 1 98 ? 10.654 1.770 -9.548 1.00 95.12 98 VAL A O 1
ATOM 757 N N . MET A 1 99 ? 10.871 -0.389 -8.970 1.00 92.94 99 MET A N 1
ATOM 758 C CA . MET A 1 99 ? 12.043 -0.661 -9.794 1.00 92.94 99 MET A CA 1
ATOM 759 C C . MET A 1 99 ? 11.847 -1.970 -10.541 1.00 92.94 99 MET A C 1
ATOM 761 O O . MET A 1 99 ? 11.595 -3.006 -9.920 1.00 92.94 99 MET A O 1
ATOM 765 N N . ASP A 1 100 ? 11.990 -1.923 -11.861 1.00 90.06 100 ASP A N 1
ATOM 766 C CA . ASP A 1 100 ? 12.044 -3.123 -12.684 1.00 90.06 100 ASP A CA 1
ATOM 767 C C . ASP A 1 100 ? 13.412 -3.790 -12.513 1.00 90.06 100 ASP A C 1
ATOM 769 O O . ASP A 1 100 ? 14.462 -3.144 -12.555 1.00 90.06 100 ASP A O 1
ATOM 773 N N . LEU A 1 101 ? 13.401 -5.097 -12.272 1.00 84.38 101 LEU A N 1
ATOM 774 C CA . LEU A 1 101 ? 14.617 -5.890 -12.201 1.00 84.38 101 LEU A CA 1
ATOM 775 C C . LEU A 1 101 ? 14.964 -6.418 -13.595 1.00 84.38 101 LEU A C 1
ATOM 777 O O . LEU A 1 101 ? 14.062 -6.817 -14.339 1.00 84.38 101 LEU A O 1
ATOM 781 N N . PRO A 1 102 ? 16.259 -6.463 -13.956 1.00 76.44 102 PRO A N 1
ATOM 782 C CA . PRO A 1 102 ? 16.673 -7.070 -15.208 1.00 76.44 102 PRO A CA 1
ATOM 783 C C . PRO A 1 102 ? 16.219 -8.532 -15.251 1.00 76.44 102 PRO A C 1
ATOM 785 O O . PRO A 1 102 ? 16.450 -9.303 -14.316 1.00 76.44 102 PRO A O 1
ATOM 788 N N . GLY A 1 103 ? 15.561 -8.899 -16.351 1.00 66.12 103 GLY A N 1
ATOM 789 C CA . GLY A 1 103 ? 15.199 -10.284 -16.621 1.00 66.12 103 GLY A CA 1
ATOM 790 C C . GLY A 1 103 ? 16.443 -11.169 -16.777 1.00 66.12 103 GLY A C 1
ATOM 791 O O . GLY A 1 103 ? 17.549 -10.660 -16.982 1.00 66.12 103 GLY A O 1
ATOM 792 N N . PRO A 1 104 ? 16.283 -12.501 -16.726 1.00 60.31 104 PRO A N 1
ATOM 793 C CA . PRO A 1 104 ? 17.400 -13.444 -16.817 1.00 60.31 104 PRO A CA 1
ATOM 794 C C . PRO A 1 104 ? 18.237 -13.324 -18.105 1.00 60.31 104 PRO A C 1
ATOM 796 O O . PRO A 1 104 ? 19.357 -13.821 -18.135 1.00 60.31 104 PRO A O 1
ATOM 799 N N . GLU A 1 105 ? 17.733 -12.654 -19.144 1.00 58.22 105 GLU A N 1
ATOM 800 C CA . GLU A 1 105 ? 18.384 -12.531 -20.456 1.00 58.22 105 GLU A CA 1
ATOM 801 C C . GLU A 1 105 ? 19.296 -11.297 -20.599 1.00 58.22 105 GLU A C 1
ATOM 803 O O . GLU A 1 105 ? 20.036 -11.190 -21.569 1.00 58.22 105 GLU A O 1
ATOM 808 N N . ALA A 1 106 ? 19.297 -10.369 -19.635 1.00 54.81 106 ALA A N 1
ATOM 809 C CA . ALA A 1 106 ? 20.042 -9.106 -19.739 1.00 54.81 106 ALA A CA 1
ATOM 810 C C . ALA A 1 106 ? 21.499 -9.179 -19.227 1.00 54.81 106 ALA A C 1
ATOM 812 O O . ALA A 1 106 ? 22.141 -8.149 -19.034 1.00 54.81 106 ALA A O 1
ATOM 813 N N . SER A 1 107 ? 22.022 -10.380 -18.966 1.00 50.06 107 SER A N 1
ATOM 814 C CA . SER A 1 107 ? 23.424 -10.608 -18.587 1.00 50.06 107 SER A CA 1
ATOM 815 C C . SER A 1 107 ? 24.130 -11.372 -19.709 1.00 50.06 107 SER A C 1
ATOM 817 O O . SER A 1 107 ? 24.126 -12.601 -19.722 1.00 50.06 107 SER A O 1
ATOM 819 N N . SER A 1 108 ? 24.688 -10.653 -20.681 1.00 41.78 108 SER A N 1
ATOM 820 C CA . SER A 1 108 ? 25.617 -11.174 -21.696 1.00 41.78 108 SER A CA 1
ATOM 821 C C . SER A 1 108 ? 26.811 -10.245 -21.817 1.00 41.78 108 SER A C 1
ATOM 823 O O . SER A 1 108 ? 26.595 -9.017 -21.713 1.00 41.78 108 SER A O 1
#

Foldseek 3Di:
DCLQVDFKDKDAAQLLLLLQQLCCCVPPVAAADSVQRSQSLVQVLVPVVDDPDHGDTDGPGGNPVCCVPRPPPSVPRDHNVVDDADEDDPDFDPPMHMYGGDHPPPPD

Radius of gyration: 14.95 Å; chains: 1; bounding box: 39×28×40 Å